Protein AF-A0A967WD68-F1 (afdb_monomer)

Structure (mmCIF, N/CA/C/O backbone):
data_AF-A0A967WD68-F1
#
_entry.id   AF-A0A967WD68-F1
#
loop_
_atom_site.group_PDB
_atom_site.id
_atom_site.type_symbol
_atom_site.label_atom_id
_atom_site.label_alt_id
_atom_site.label_comp_id
_atom_site.label_asym_id
_atom_site.label_entity_id
_atom_site.label_seq_id
_atom_site.pdbx_PDB_ins_code
_atom_site.Cartn_x
_atom_site.Cartn_y
_atom_site.Cartn_z
_atom_site.occupancy
_atom_site.B_iso_or_equiv
_atom_site.auth_seq_id
_atom_site.auth_comp_id
_atom_site.auth_asym_id
_atom_site.auth_atom_id
_atom_site.pdbx_PDB_model_num
ATOM 1 N N . MET A 1 1 ? 1.539 3.848 14.751 1.00 85.69 1 MET A N 1
ATOM 2 C CA . MET A 1 1 ? 2.548 4.599 13.969 1.00 85.69 1 MET A CA 1
ATOM 3 C C . MET A 1 1 ? 2.670 3.898 12.623 1.00 85.69 1 MET A C 1
ATOM 5 O O . MET A 1 1 ? 2.379 2.711 12.597 1.00 85.69 1 MET A O 1
ATOM 9 N N . LEU A 1 2 ? 3.008 4.603 11.540 1.00 94.88 2 LEU A N 1
ATOM 10 C CA . LEU A 1 2 ? 3.288 3.953 10.251 1.00 94.88 2 LEU A CA 1
ATOM 11 C C . LEU A 1 2 ? 4.604 3.178 10.330 1.00 94.88 2 LEU A C 1
ATOM 13 O O . LEU A 1 2 ? 5.592 3.715 10.829 1.00 94.88 2 LEU A O 1
ATOM 17 N N . GLU A 1 3 ? 4.612 1.958 9.808 1.00 97.56 3 GLU A N 1
ATOM 18 C CA . GLU A 1 3 ? 5.800 1.113 9.706 1.00 97.56 3 GLU A CA 1
ATOM 19 C C . GLU A 1 3 ? 6.080 0.781 8.245 1.00 97.56 3 GLU A C 1
ATOM 21 O O . GLU A 1 3 ? 5.217 0.256 7.547 1.00 97.56 3 GLU A O 1
ATOM 26 N N . GLU A 1 4 ? 7.295 1.056 7.779 1.00 97.88 4 GLU A N 1
ATOM 27 C CA . GLU A 1 4 ? 7.716 0.663 6.438 1.00 97.88 4 GLU A CA 1
ATOM 28 C C . GLU A 1 4 ? 8.132 -0.811 6.425 1.00 97.88 4 GLU A C 1
ATOM 30 O O . GLU A 1 4 ? 8.924 -1.263 7.256 1.00 97.88 4 GLU A O 1
ATOM 35 N N . LYS A 1 5 ? 7.570 -1.571 5.487 1.00 98.31 5 LYS A N 1
ATOM 36 C CA . LYS A 1 5 ? 7.697 -3.025 5.401 1.00 98.31 5 LYS A CA 1
ATOM 37 C C . LYS A 1 5 ? 7.961 -3.468 3.970 1.00 98.31 5 LYS A C 1
ATOM 39 O O . LYS A 1 5 ? 7.887 -2.704 3.008 1.00 98.31 5 LYS A O 1
ATOM 44 N N . THR A 1 6 ? 8.326 -4.738 3.847 1.00 98.44 6 THR A N 1
ATOM 45 C CA . THR A 1 6 ? 8.568 -5.401 2.568 1.00 98.44 6 THR A CA 1
ATOM 46 C C . THR A 1 6 ? 7.771 -6.697 2.517 1.00 98.44 6 THR A C 1
ATOM 48 O O . THR A 1 6 ? 7.781 -7.461 3.481 1.00 98.44 6 THR A O 1
ATOM 51 N N . PHE A 1 7 ? 7.075 -6.936 1.409 1.00 97.94 7 PHE A N 1
ATOM 52 C CA . PHE A 1 7 ? 6.311 -8.152 1.158 1.00 97.94 7 PHE A CA 1
ATOM 53 C C . PHE A 1 7 ? 6.895 -8.897 -0.042 1.00 97.94 7 PHE A C 1
ATOM 55 O O . PHE A 1 7 ? 6.952 -8.361 -1.150 1.00 97.94 7 PHE A O 1
ATOM 62 N N . ASP A 1 8 ? 7.336 -10.132 0.187 1.00 98.12 8 ASP A N 1
ATOM 63 C CA . ASP A 1 8 ? 7.817 -11.011 -0.872 1.00 98.12 8 ASP A CA 1
ATOM 64 C C . ASP A 1 8 ? 6.639 -11.760 -1.509 1.00 98.12 8 ASP A C 1
ATOM 66 O O . ASP A 1 8 ? 5.963 -12.558 -0.860 1.00 98.12 8 ASP A O 1
ATOM 70 N N . THR A 1 9 ? 6.391 -11.492 -2.790 1.00 97.50 9 THR A N 1
ATOM 71 C CA . THR A 1 9 ? 5.348 -12.172 -3.576 1.00 97.50 9 THR A CA 1
ATOM 72 C C . THR A 1 9 ? 5.839 -13.474 -4.222 1.00 97.50 9 THR A C 1
ATOM 74 O O . THR A 1 9 ? 5.054 -14.174 -4.858 1.00 97.50 9 THR A O 1
ATOM 77 N N . GLY A 1 10 ? 7.140 -13.771 -4.136 1.00 98.44 10 GLY A N 1
ATOM 78 C CA . GLY A 1 10 ? 7.828 -14.830 -4.878 1.00 98.44 10 GLY A CA 1
ATOM 79 C C . GLY A 1 10 ? 8.267 -14.431 -6.294 1.00 98.44 10 GLY A C 1
ATOM 80 O O . GLY A 1 10 ? 9.109 -15.107 -6.880 1.00 98.44 10 GLY A O 1
ATOM 81 N N . ALA A 1 11 ? 7.738 -13.333 -6.845 1.00 98.44 11 ALA A N 1
ATOM 82 C CA . ALA A 1 11 ? 8.150 -12.782 -8.142 1.00 98.44 11 ALA A CA 1
ATOM 83 C C . ALA A 1 11 ? 8.865 -11.434 -7.994 1.00 98.44 11 ALA A C 1
ATOM 85 O O . ALA A 1 11 ? 9.859 -11.163 -8.665 1.00 98.44 11 ALA A O 1
ATOM 86 N N . VAL A 1 12 ? 8.344 -10.587 -7.108 1.00 97.56 12 VAL A N 1
ATOM 87 C CA . VAL A 1 12 ? 8.896 -9.274 -6.775 1.00 97.56 12 VAL A CA 1
ATOM 88 C C . VAL A 1 12 ? 8.750 -8.992 -5.286 1.00 97.56 12 VAL A C 1
ATOM 90 O O . VAL A 1 12 ? 7.806 -9.444 -4.633 1.00 97.56 12 VAL A O 1
ATOM 93 N N . SER A 1 13 ? 9.678 -8.193 -4.778 1.00 98.12 13 SER A N 1
ATOM 94 C CA . SER A 1 13 ? 9.639 -7.656 -3.427 1.00 98.12 13 SER A CA 1
ATOM 95 C C . SER A 1 13 ? 8.963 -6.285 -3.450 1.00 98.12 13 SER A C 1
ATOM 97 O O . SER A 1 13 ? 9.410 -5.386 -4.167 1.00 98.12 13 SER A O 1
ATOM 99 N N . ILE A 1 14 ? 7.859 -6.140 -2.717 1.00 98.00 14 ILE A N 1
ATOM 100 C CA . ILE A 1 14 ? 7.045 -4.921 -2.686 1.00 98.00 14 ILE A CA 1
ATOM 101 C C . ILE A 1 14 ? 7.324 -4.166 -1.391 1.00 98.00 14 ILE A C 1
ATOM 103 O O . ILE A 1 14 ? 7.101 -4.685 -0.300 1.00 98.00 14 ILE A O 1
ATOM 107 N N . ASN A 1 15 ? 7.772 -2.921 -1.517 1.00 98.25 15 ASN A N 1
ATOM 108 C CA . ASN A 1 15 ? 7.822 -1.974 -0.409 1.00 98.25 15 ASN A CA 1
ATOM 109 C C . ASN A 1 15 ? 6.428 -1.376 -0.163 1.00 98.25 15 ASN A C 1
ATOM 111 O O . ASN A 1 15 ? 5.763 -0.968 -1.115 1.00 98.25 15 ASN A O 1
ATOM 115 N N . TYR A 1 16 ? 6.005 -1.312 1.098 1.00 98.25 16 TYR A N 1
ATOM 116 C CA .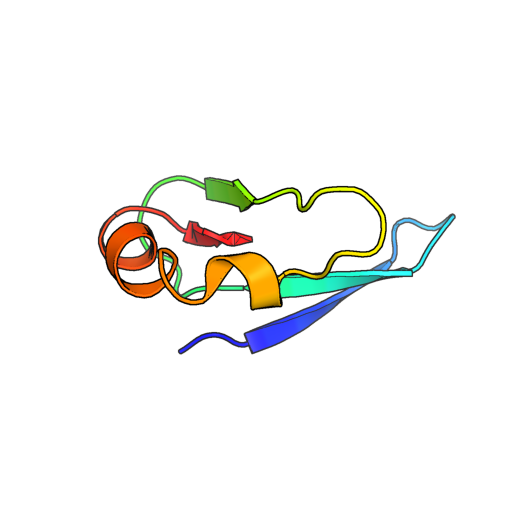 TYR A 1 16 ? 4.733 -0.713 1.511 1.00 98.25 16 TYR A CA 1
ATOM 117 C C . TYR A 1 16 ? 4.847 -0.120 2.919 1.00 98.25 16 TYR A C 1
ATOM 119 O O . TYR A 1 16 ? 5.830 -0.369 3.620 1.00 98.25 16 TYR A O 1
ATOM 127 N N . ALA A 1 17 ? 3.849 0.658 3.336 1.00 98.12 17 ALA A N 1
ATOM 128 C CA . ALA A 1 17 ? 3.757 1.162 4.701 1.00 98.12 17 ALA A CA 1
ATOM 129 C C . ALA A 1 17 ? 2.470 0.670 5.357 1.00 98.12 17 ALA A C 1
ATOM 131 O O . ALA A 1 17 ? 1.396 0.782 4.780 1.00 98.12 17 ALA A O 1
ATOM 132 N N . GLU A 1 18 ? 2.577 0.154 6.575 1.00 98.38 18 GLU A N 1
ATOM 133 C CA . GLU A 1 18 ? 1.442 -0.363 7.330 1.00 98.38 18 GLU A CA 1
ATOM 134 C C . GLU A 1 18 ? 1.051 0.602 8.449 1.00 98.38 18 GLU A C 1
ATOM 136 O O . GLU A 1 18 ? 1.895 1.069 9.221 1.00 98.38 18 GLU A O 1
ATOM 141 N N . GLY A 1 19 ? -0.241 0.910 8.532 1.00 97.38 19 GLY A N 1
ATOM 142 C CA . GLY A 1 19 ? -0.828 1.650 9.641 1.00 97.38 19 GLY A CA 1
ATOM 143 C C . GLY A 1 19 ? 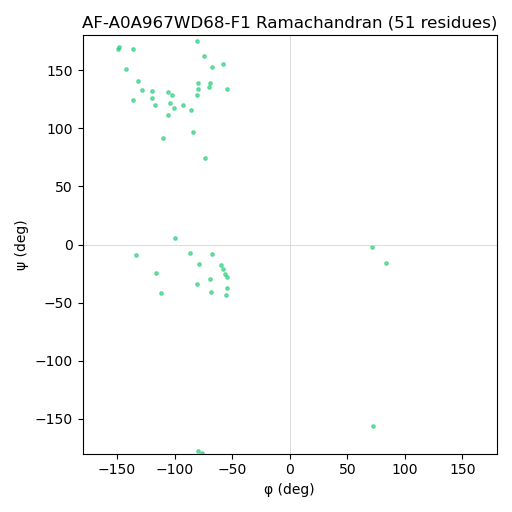-1.099 0.775 10.875 1.00 97.38 19 GLY A C 1
ATOM 144 O O . GLY A 1 19 ? -0.934 -0.442 10.847 1.00 97.38 19 GLY A O 1
ATOM 145 N N . PRO A 1 20 ? -1.545 1.379 11.990 1.00 97.12 20 PRO A N 1
ATOM 146 C CA . PRO A 1 20 ? -2.078 0.615 13.115 1.00 97.12 20 PRO A CA 1
ATOM 147 C C . PRO A 1 20 ? -3.276 -0.264 12.689 1.00 97.12 20 PRO A C 1
ATOM 149 O O . PRO A 1 20 ? -3.958 0.072 11.717 1.00 97.12 20 PRO A O 1
ATOM 152 N N . PRO A 1 21 ? -3.559 -1.360 13.422 1.00 95.06 21 PRO A N 1
ATOM 153 C CA . PRO A 1 21 ? -4.661 -2.272 13.120 1.00 95.06 21 PRO A CA 1
ATOM 154 C C . PRO A 1 21 ? -6.021 -1.649 13.475 1.00 95.06 21 PRO A C 1
ATOM 156 O O . PRO A 1 21 ? -6.638 -1.980 14.490 1.00 95.06 21 PRO A O 1
ATOM 159 N N . SER A 1 22 ? -6.468 -0.707 12.646 1.00 93.19 22 SER A N 1
ATOM 160 C CA . SER A 1 22 ? -7.645 0.132 12.870 1.00 93.19 22 SER A CA 1
ATOM 161 C C . SER A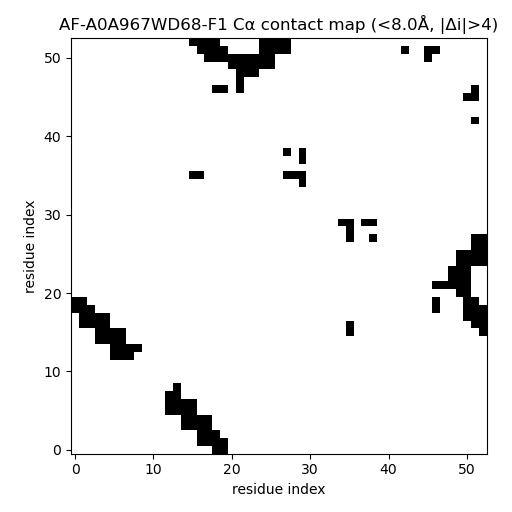 1 22 ? -8.784 -0.222 11.907 1.00 93.19 22 SER A C 1
ATOM 163 O O . SER A 1 22 ? -8.875 0.354 10.841 1.00 93.19 22 SER A O 1
ATOM 165 N N . GLY A 1 23 ? -9.710 -1.118 12.242 1.00 96.69 23 GLY A N 1
ATOM 166 C CA . GLY A 1 23 ? -10.877 -1.365 11.371 1.00 96.69 23 GLY A CA 1
ATOM 167 C C . GLY A 1 23 ? -10.560 -2.138 10.072 1.00 96.69 23 GLY A C 1
ATOM 168 O O . GLY A 1 23 ? -9.612 -2.925 10.054 1.00 96.69 23 GLY A O 1
ATOM 169 N N . PRO A 1 24 ? -11.382 -2.013 9.005 1.00 98.44 24 PRO A N 1
ATOM 170 C CA . PRO A 1 24 ? -11.230 -2.811 7.784 1.00 98.44 24 PRO A CA 1
ATOM 171 C C . PRO A 1 24 ? -9.953 -2.480 6.989 1.00 98.44 24 PRO A C 1
ATOM 173 O O . PRO A 1 24 ? -9.488 -1.340 7.035 1.00 98.44 24 PRO A O 1
ATOM 176 N N . PRO A 1 25 ? -9.406 -3.434 6.212 1.00 98.38 25 PRO A N 1
ATOM 177 C CA . PRO A 1 25 ? -8.207 -3.204 5.412 1.00 98.38 25 PRO A CA 1
ATOM 178 C C . PRO A 1 25 ? -8.469 -2.250 4.237 1.00 98.38 25 PRO A C 1
ATOM 180 O O . PRO A 1 25 ? -9.479 -2.368 3.540 1.00 98.38 25 PRO A O 1
ATOM 183 N N . LEU A 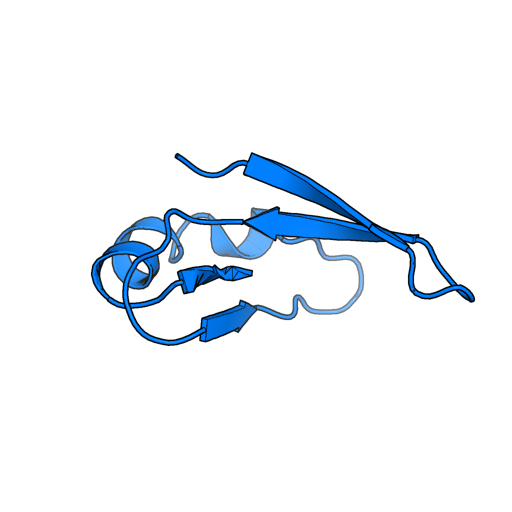1 26 ? -7.524 -1.343 3.984 1.00 98.44 26 LEU A N 1
ATOM 184 C CA . LEU A 1 26 ? -7.525 -0.411 2.854 1.00 98.44 26 LEU A CA 1
ATOM 185 C C . LEU A 1 26 ? -6.132 -0.355 2.219 1.00 98.44 26 LEU A C 1
ATOM 187 O O . LEU A 1 26 ? -5.169 -0.025 2.900 1.00 98.44 26 LEU A O 1
ATOM 191 N N . VAL A 1 27 ? -6.036 -0.619 0.915 1.00 98.25 27 VAL A N 1
ATOM 192 C CA . VAL A 1 27 ? -4.773 -0.550 0.157 1.00 98.25 27 VAL A CA 1
ATOM 193 C C . VAL A 1 27 ? -4.723 0.737 -0.663 1.00 98.25 27 VAL A C 1
ATOM 195 O O . VAL A 1 27 ? -5.646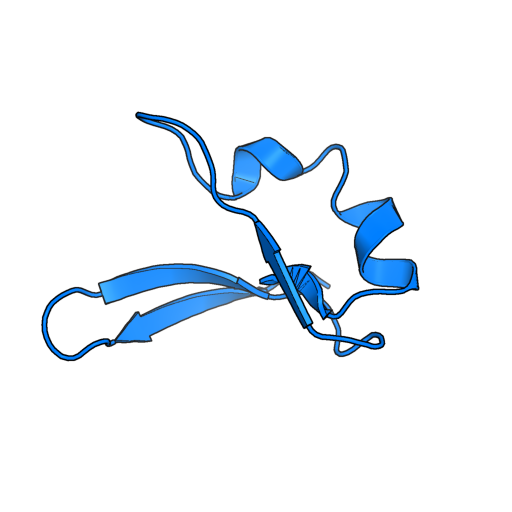 1.013 -1.434 1.00 98.25 27 VAL A O 1
ATOM 198 N N . LEU A 1 28 ? -3.639 1.504 -0.540 1.00 98.19 28 LEU A N 1
ATOM 199 C CA . LEU A 1 28 ? -3.422 2.742 -1.292 1.00 98.19 28 LEU A CA 1
ATOM 200 C C . LEU A 1 28 ? -2.383 2.544 -2.404 1.00 98.19 28 LEU A C 1
ATOM 202 O O . LEU A 1 28 ? -1.188 2.396 -2.162 1.00 98.19 28 LEU A O 1
ATOM 206 N N . LEU A 1 29 ? -2.831 2.599 -3.660 1.00 97.69 29 LEU A N 1
ATOM 207 C CA . LEU A 1 29 ? -1.967 2.422 -4.830 1.00 97.69 29 LEU A CA 1
ATOM 208 C C . LEU A 1 29 ? -1.599 3.770 -5.452 1.00 97.69 29 LEU A C 1
ATOM 210 O O . LEU A 1 29 ? -2.462 4.507 -5.930 1.00 97.69 29 LEU A O 1
ATOM 214 N N . HIS A 1 30 ? -0.308 4.094 -5.463 1.00 97.25 30 HIS A N 1
ATOM 215 C CA . HIS A 1 30 ? 0.192 5.331 -6.061 1.00 97.25 30 HIS A CA 1
ATOM 216 C C . HIS A 1 30 ? 0.197 5.275 -7.601 1.00 97.25 30 HIS A C 1
ATOM 218 O O . HIS A 1 30 ? 0.179 4.210 -8.217 1.00 97.25 30 HIS A O 1
ATOM 224 N N . GLY A 1 31 ? 0.274 6.447 -8.239 1.00 95.44 31 GLY A N 1
ATOM 225 C CA . GLY A 1 31 ? 0.431 6.571 -9.693 1.00 95.44 31 GLY A CA 1
ATOM 226 C C . GLY A 1 31 ? 1.858 6.288 -10.190 1.00 95.44 31 GLY A C 1
ATOM 227 O O . GLY A 1 31 ? 2.768 6.008 -9.410 1.00 95.44 31 GLY A O 1
ATOM 228 N N . ALA A 1 32 ? 2.077 6.390 -11.503 1.00 95.88 32 ALA A N 1
ATOM 229 C CA . ALA A 1 32 ? 3.377 6.120 -12.126 1.00 95.88 32 ALA A CA 1
ATOM 230 C C . ALA A 1 32 ? 4.522 6.952 -11.509 1.00 95.88 32 ALA A C 1
ATOM 232 O O . ALA A 1 32 ? 4.387 8.156 -11.305 1.00 95.88 32 ALA A O 1
ATOM 233 N N . GLY A 1 33 ? 5.652 6.300 -11.208 1.00 94.12 33 GLY A N 1
ATOM 234 C CA . GLY A 1 33 ? 6.832 6.928 -10.592 1.00 94.12 33 GLY A CA 1
ATOM 235 C C . GLY A 1 33 ? 6.674 7.325 -9.115 1.00 94.12 33 GLY A C 1
ATOM 236 O O . GLY A 1 33 ? 7.629 7.823 -8.519 1.00 94.12 33 GLY A O 1
ATOM 237 N N . GLY A 1 34 ? 5.492 7.113 -8.528 1.00 95.62 34 GLY A N 1
ATOM 238 C CA . GLY A 1 34 ? 5.191 7.422 -7.131 1.00 95.62 34 GLY A CA 1
ATOM 239 C C . GLY A 1 34 ? 5.707 6.382 -6.136 1.00 95.62 34 GLY A C 1
ATOM 240 O O . GLY A 1 34 ? 6.367 5.412 -6.507 1.00 95.62 34 GLY A O 1
ATOM 241 N N . ARG A 1 35 ? 5.400 6.622 -4.855 1.00 96.81 35 ARG A N 1
ATOM 242 C CA . ARG A 1 35 ? 5.623 5.719 -3.710 1.00 96.81 35 ARG A CA 1
ATOM 243 C C . ARG A 1 35 ? 4.519 5.957 -2.677 1.00 96.81 35 ARG A C 1
ATOM 245 O O . ARG A 1 35 ? 3.807 6.956 -2.774 1.00 96.81 35 ARG A O 1
ATOM 252 N N . TRP A 1 36 ? 4.407 5.105 -1.659 1.00 97.19 36 TRP A N 1
ATOM 253 C CA . TRP A 1 36 ? 3.390 5.243 -0.602 1.00 97.19 36 TRP A CA 1
ATOM 254 C C . TRP A 1 36 ? 3.406 6.623 0.093 1.00 97.19 36 TRP A C 1
ATOM 256 O O . TRP A 1 36 ? 2.357 7.128 0.491 1.00 97.19 36 TRP A O 1
ATOM 266 N N . LEU A 1 37 ? 4.566 7.299 0.146 1.00 96.88 37 LEU A N 1
ATOM 267 C CA . LEU A 1 37 ? 4.714 8.645 0.721 1.00 96.88 37 LEU A CA 1
ATOM 268 C C . LEU A 1 37 ? 3.819 9.701 0.047 1.00 96.88 37 LEU A C 1
ATOM 270 O O . LEU A 1 37 ? 3.524 10.733 0.650 1.00 96.88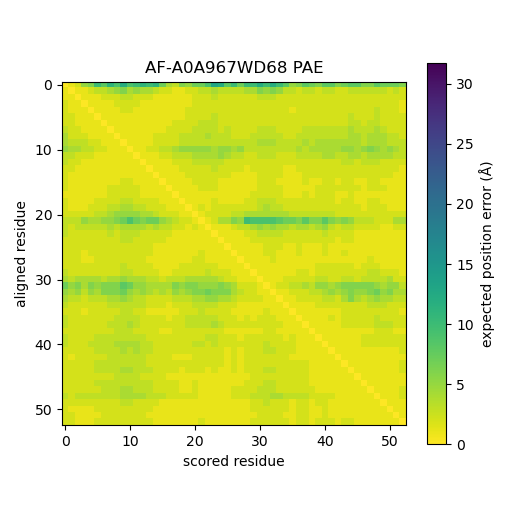 37 LEU A O 1
ATOM 274 N N . SER A 1 38 ? 3.351 9.461 -1.182 1.00 96.88 38 SER A N 1
ATOM 275 C CA . SER A 1 38 ? 2.404 10.347 -1.868 1.00 96.88 38 SER A CA 1
ATOM 276 C C . SER A 1 38 ? 1.075 10.514 -1.116 1.00 96.88 38 SER A C 1
ATOM 278 O O . SER A 1 38 ? 0.365 11.483 -1.367 1.00 96.88 38 SER A O 1
ATOM 280 N N . PHE A 1 39 ? 0.753 9.619 -0.176 1.00 97.50 39 PHE A N 1
ATOM 281 C CA . PHE A 1 39 ? -0.479 9.649 0.613 1.00 97.50 39 PHE A CA 1
ATOM 282 C C . PHE A 1 39 ? -0.317 10.244 2.020 1.00 97.50 39 PHE A C 1
ATOM 284 O O . PHE A 1 39 ? -1.277 10.262 2.788 1.00 97.50 39 PHE A O 1
ATOM 291 N N . MET A 1 40 ? 0.857 10.775 2.384 1.00 96.56 40 MET A N 1
ATOM 292 C CA . MET A 1 40 ? 1.119 11.272 3.749 1.00 96.56 40 MET A CA 1
ATOM 293 C C . MET A 1 40 ? 0.131 12.339 4.241 1.00 96.56 40 MET A C 1
ATOM 295 O O . MET A 1 40 ? -0.074 12.473 5.443 1.00 96.56 40 MET A O 1
ATOM 299 N N . THR A 1 41 ? -0.500 13.085 3.332 1.00 97.19 41 THR A N 1
ATOM 300 C CA . THR A 1 41 ? -1.498 14.112 3.666 1.00 97.19 41 THR A CA 1
ATOM 301 C C . THR A 1 41 ? -2.883 13.552 3.996 1.00 97.19 41 THR A C 1
ATOM 303 O O . THR A 1 41 ? -3.685 14.281 4.575 1.00 97.19 41 THR A O 1
ATOM 306 N N . VAL A 1 42 ? -3.171 12.293 3.642 1.00 97.56 42 VAL A N 1
ATOM 307 C CA . VAL A 1 42 ? -4.480 11.644 3.855 1.00 97.56 42 VAL A CA 1
ATOM 308 C C . VAL A 1 42 ? -4.422 10.458 4.817 1.00 97.56 42 VAL A C 1
ATOM 310 O O . VAL A 1 42 ? -5.430 10.128 5.438 1.00 97.56 42 VAL A O 1
ATOM 313 N N . ILE A 1 43 ? -3.258 9.815 4.968 1.00 97.31 43 ILE A N 1
ATOM 314 C CA . ILE A 1 43 ? -3.099 8.661 5.863 1.00 97.31 43 ILE A CA 1
ATOM 315 C C . ILE A 1 43 ? -3.533 8.966 7.310 1.00 97.31 43 ILE A C 1
ATOM 317 O O . ILE A 1 43 ? -4.236 8.119 7.860 1.00 97.31 43 ILE A O 1
ATOM 321 N N . PRO A 1 44 ? -3.202 10.120 7.936 1.00 96.44 44 PRO A N 1
ATOM 322 C CA . PRO A 1 44 ? -3.580 10.385 9.327 1.00 96.44 44 PRO A CA 1
ATOM 323 C C . PRO A 1 44 ? -5.082 10.256 9.605 1.00 96.44 44 PRO A C 1
ATOM 325 O O . PRO A 1 44 ? -5.455 9.725 10.642 1.00 96.44 44 PRO A O 1
ATOM 328 N N . GLN A 1 45 ? -5.929 10.679 8.668 1.00 97.69 45 GLN A N 1
ATOM 329 C CA . GLN A 1 45 ? -7.384 10.589 8.784 1.00 97.69 45 GLN A CA 1
ATOM 330 C C . GLN A 1 45 ? -7.899 9.184 8.445 1.00 97.69 45 GLN A C 1
ATOM 332 O O . GLN A 1 45 ? -8.873 8.714 9.028 1.00 97.69 45 GLN A O 1
ATOM 337 N N . LEU A 1 46 ? -7.256 8.488 7.501 1.00 97.81 46 LEU A N 1
ATOM 338 C CA . LEU A 1 46 ? -7.652 7.129 7.124 1.00 97.81 46 LEU A CA 1
ATOM 339 C C . LEU A 1 46 ? -7.385 6.129 8.254 1.00 97.81 46 LEU A C 1
ATOM 341 O O . LEU A 1 46 ? -8.250 5.303 8.539 1.00 97.81 46 LEU A O 1
ATOM 345 N N . VAL A 1 47 ? -6.247 6.236 8.948 1.00 97.50 47 VAL A N 1
ATOM 346 C CA . VAL A 1 47 ? -5.876 5.299 10.029 1.00 97.50 47 VAL A CA 1
ATOM 347 C C . VAL A 1 47 ? -6.769 5.382 11.268 1.00 97.50 47 VAL A C 1
ATOM 349 O O . VAL A 1 47 ? -6.648 4.542 12.158 1.00 97.50 47 VAL A O 1
ATOM 352 N N . GLU A 1 48 ? -7.666 6.368 11.345 1.00 96.94 48 GLU A N 1
ATOM 353 C CA . GLU A 1 48 ? -8.686 6.444 12.396 1.00 96.94 48 GLU A CA 1
ATOM 3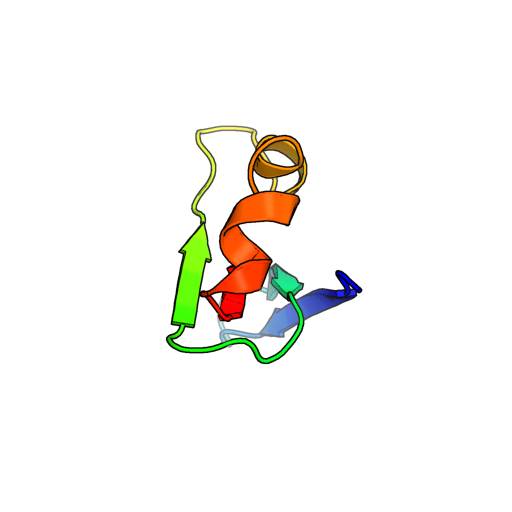54 C C . GLU A 1 48 ? -9.747 5.344 12.247 1.00 96.94 48 GLU A C 1
ATOM 356 O O . GLU A 1 48 ? -10.311 4.903 13.244 1.00 96.94 48 GLU A O 1
ATOM 361 N N . ASN A 1 49 ? -10.012 4.888 11.015 1.00 97.75 49 ASN A N 1
ATOM 362 C CA . ASN A 1 49 ? -11.105 3.954 10.714 1.00 97.75 49 ASN A CA 1
ATOM 363 C C . ASN A 1 49 ? -10.702 2.783 9.800 1.00 97.75 49 ASN A C 1
ATOM 365 O O . ASN A 1 49 ? -11.512 1.875 9.604 1.00 97.75 49 ASN A O 1
ATOM 369 N N . TRP A 1 50 ? -9.491 2.813 9.234 1.00 98.38 50 TRP A N 1
ATOM 370 C CA . TRP A 1 50 ? -8.989 1.826 8.277 1.00 98.38 5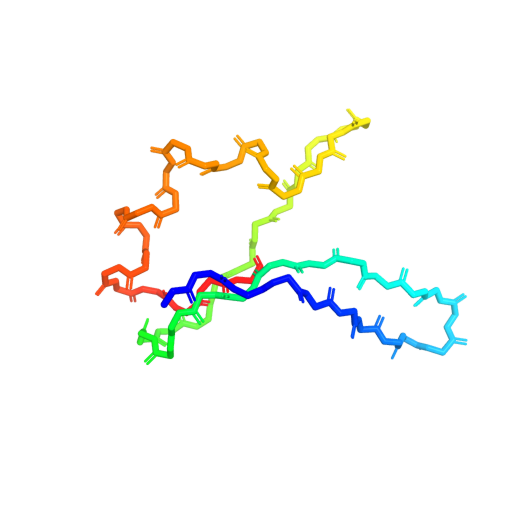0 TRP A CA 1
ATOM 371 C C . TRP A 1 50 ? -7.591 1.323 8.637 1.00 98.38 50 TRP A C 1
ATOM 373 O O . TRP A 1 50 ? -6.711 2.095 9.028 1.00 98.38 50 TRP A O 1
ATOM 383 N N . HIS A 1 51 ? -7.365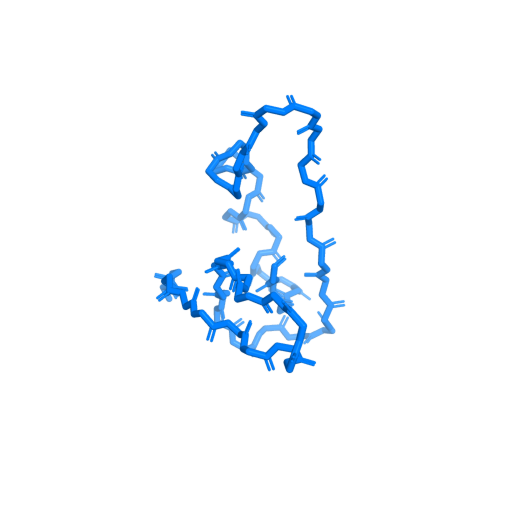 0.025 8.443 1.00 98.38 51 HIS A N 1
ATOM 384 C CA . HIS A 1 51 ? -6.043 -0.576 8.524 1.00 98.38 51 HIS A CA 1
ATOM 385 C C . HIS A 1 51 ? -5.378 -0.372 7.164 1.00 98.38 51 HIS A C 1
ATOM 387 O O . HIS A 1 51 ? -5.663 -1.082 6.201 1.00 98.38 51 HIS A O 1
ATOM 393 N N . VAL A 1 52 ? -4.564 0.679 7.076 1.00 98.31 52 VAL A N 1
ATOM 394 C CA . VAL A 1 52 ? -3.940 1.131 5.825 1.00 98.31 52 VAL A CA 1
ATOM 395 C C . VAL A 1 52 ? -2.720 0.279 5.464 1.00 98.31 52 VAL A C 1
ATOM 397 O O . VAL A 1 52 ? -1.900 -0.010 6.339 1.00 98.31 52 VAL A O 1
ATOM 400 N N . TYR A 1 53 ? -2.604 -0.035 4.170 1.00 98.00 53 TYR A N 1
ATOM 401 C CA . TYR A 1 53 ? -1.487 -0.708 3.499 1.00 98.00 53 TYR A CA 1
ATOM 402 C C . TYR A 1 53 ? -1.039 0.050 2.242 1.00 98.00 53 TYR A C 1
ATOM 404 O O . TYR A 1 53 ? -1.913 0.653 1.567 1.00 98.00 53 TYR A O 1
#

Foldseek 3Di:
DKDWDWDCPVVDIDIDIWAPPAAEEDEDDDDPPDGNVVCVVPVVVCSNHYGYD

Nearest PDB structures (foldseek):
  5xmd-assembly1_A  TM=8.006E-01  e=1.692E-01  Vigna radiata
  5xmd-assembly2_D-3  TM=7.435E-01  e=2.749E-01  Vigna radiata
  5xmd-assembly1_C-2  TM=7.445E-01  e=3.629E-01  Vigna radiata
  8hm5-assembly1_A  TM=8.745E-01  e=1.670E+00  Caballeronia sordidicola
  3ksr-assembly1_A-2  TM=4.671E-01  e=1.919E+00  Xanthomonas campestris pv. campestris str. ATCC 33913

Secondary structure (DSSP, 8-state):
--EEEEEE-SS-EEEEEE--S-SSEE-----TT--GGGGTTTHHHHTTTSEE-

Mean predicted aligned error: 2.18 Å

Solvent-accessible surface area (backbone atoms only — not comparable to full-atom values): 3304 Å² total; per-residue (Å²): 106,79,42,82,47,74,47,78,72,89,83,55,78,42,78,47,45,36,42,47,95,21,69,57,81,41,80,66,83,62,63,93,95,60,50,70,74,80,43,65,91,52,46,76,70,44,42,74,59,21,19,36,58

Radius of gyration: 11.3 Å; Cα contacts (8 Å, |Δi|>4): 79; chains: 1; bounding box: 21×29×26 Å

pLDDT: mean 97.13, std 1.96, range [85.69, 98.44]

Sequence (53 aa):
MLEEKTFDTGAVSINYAEGPPSGPPLVLLHGAGGRWLSFMTVIPQLVENWHVY